Protein AF-A0AAV3YHD0-F1 (afdb_monomer_lite)

Sequence (84 aa):
MCCRKAKLGLPLKSIVEEYKCGKARLMTMLEDSEDPAVRSIQPHLRSGRKWKVDKAVNQAKEGRKMKRSLVSLRMEKKDWDQKE

Radius of gyration: 21.89 Å; chains: 1; bounding box: 51×36×64 Å

Structure (mmCIF, N/CA/C/O backbone):
data_AF-A0AAV3YHD0-F1
#
_entry.id   AF-A0AAV3YHD0-F1
#
loop_
_atom_site.group_PDB
_atom_site.id
_atom_site.type_symbol
_atom_site.label_atom_id
_atom_site.l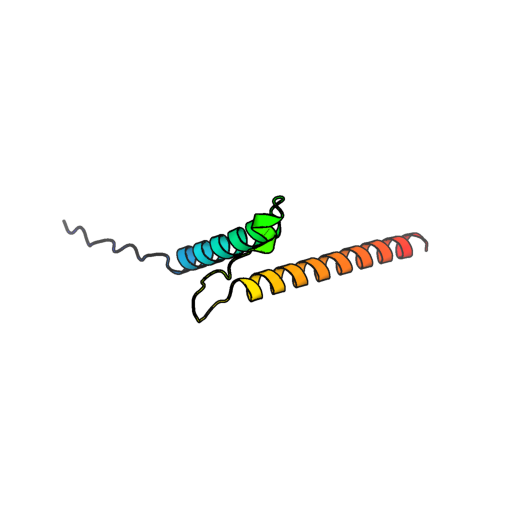abel_alt_id
_atom_site.label_comp_id
_atom_site.label_asym_id
_atom_site.label_entity_id
_atom_site.label_seq_id
_atom_site.pdbx_PDB_ins_code
_atom_site.Cartn_x
_atom_site.Cartn_y
_atom_site.Cartn_z
_atom_site.occupancy
_atom_site.B_i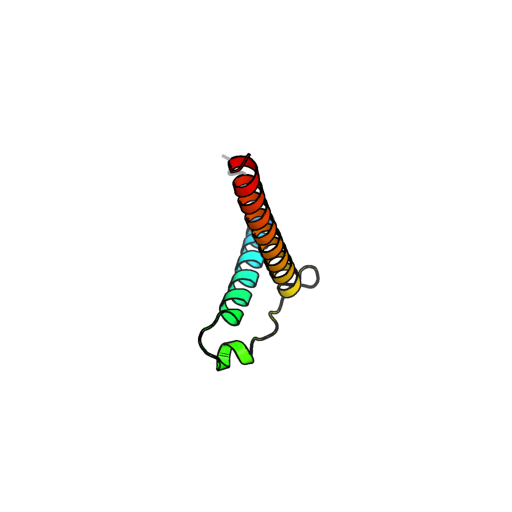so_or_equiv
_atom_site.auth_seq_id
_atom_site.auth_comp_id
_atom_site.auth_asym_id
_atom_site.auth_atom_id
_atom_site.pdbx_PDB_model_num
ATOM 1 N N . MET A 1 1 ? -5.089 -4.757 49.880 1.00 45.53 1 MET A N 1
ATOM 2 C CA . MET A 1 1 ? -4.529 -5.167 48.574 1.00 45.53 1 MET A CA 1
ATOM 3 C C . MET A 1 1 ? -5.527 -4.809 47.482 1.00 45.53 1 MET A C 1
ATOM 5 O O . MET A 1 1 ? -6.563 -5.448 47.403 1.00 45.53 1 MET A O 1
ATOM 9 N N . CYS A 1 2 ? -5.290 -3.751 46.702 1.00 47.97 2 CYS A N 1
ATOM 10 C CA . CYS A 1 2 ? -6.149 -3.419 45.564 1.00 47.97 2 CYS A CA 1
ATOM 11 C C . CYS A 1 2 ? -5.365 -3.643 44.268 1.00 47.97 2 CYS A C 1
ATOM 13 O O . CYS A 1 2 ? -4.504 -2.854 43.888 1.00 47.97 2 CYS A O 1
ATOM 15 N N . CYS A 1 3 ? -5.670 -4.733 43.572 1.00 57.47 3 CYS A N 1
ATOM 16 C CA . CYS A 1 3 ? -5.353 -4.883 42.159 1.00 57.47 3 CYS A CA 1
ATOM 17 C C . CYS A 1 3 ? -6.238 -3.898 41.373 1.00 57.47 3 CYS A C 1
ATOM 19 O O . CYS A 1 3 ? -7.293 -4.238 40.838 1.00 57.47 3 CYS A O 1
ATOM 21 N N . ARG A 1 4 ? -5.832 -2.619 41.360 1.00 59.03 4 ARG A N 1
ATOM 22 C CA . ARG A 1 4 ? -6.404 -1.587 40.490 1.00 59.03 4 ARG A CA 1
ATOM 23 C C . ARG A 1 4 ? -6.149 -2.018 39.052 1.00 59.03 4 ARG A C 1
ATOM 25 O O . ARG A 1 4 ? -5.023 -1.949 38.578 1.00 59.03 4 ARG A O 1
ATOM 32 N N . LYS A 1 5 ? -7.199 -2.528 38.408 1.00 61.97 5 LYS A N 1
ATOM 33 C CA . LYS A 1 5 ? -7.257 -2.966 37.008 1.00 61.97 5 LYS A CA 1
ATOM 34 C C . LYS A 1 5 ? -6.360 -2.086 36.127 1.00 61.97 5 LYS A C 1
ATOM 36 O O . LYS A 1 5 ? -6.730 -0.955 35.819 1.00 61.97 5 LYS A O 1
ATOM 41 N N . ALA A 1 6 ? -5.211 -2.607 35.703 1.00 62.41 6 ALA A N 1
ATOM 42 C CA . ALA A 1 6 ? -4.437 -2.010 34.626 1.00 62.41 6 ALA A CA 1
ATOM 43 C C . ALA A 1 6 ? -5.249 -2.203 33.338 1.00 62.41 6 ALA A C 1
ATOM 45 O O . ALA A 1 6 ? -5.142 -3.224 32.663 1.00 62.41 6 ALA A O 1
ATOM 46 N N . LYS A 1 7 ? -6.154 -1.265 33.037 1.00 64.19 7 LYS A N 1
ATOM 47 C CA . LYS A 1 7 ? -6.820 -1.208 31.733 1.00 64.19 7 LYS A CA 1
ATOM 48 C C . LYS A 1 7 ? -5.751 -0.824 30.715 1.00 64.19 7 LYS A C 1
ATOM 50 O O . LYS A 1 7 ? -5.498 0.356 30.493 1.00 64.19 7 LYS A O 1
ATOM 55 N N . LEU A 1 8 ? -5.093 -1.826 30.141 1.00 70.75 8 LEU A N 1
ATOM 56 C CA . LEU A 1 8 ? -4.229 -1.633 28.986 1.00 70.75 8 LEU A CA 1
ATOM 57 C C . LEU A 1 8 ? -5.107 -1.082 27.858 1.00 70.75 8 LEU A C 1
ATOM 59 O O . LEU A 1 8 ? -6.051 -1.734 27.410 1.00 70.75 8 LEU A O 1
ATOM 63 N N . GLY A 1 9 ? -4.853 0.165 27.466 1.00 78.12 9 GLY A N 1
ATOM 64 C CA . GLY A 1 9 ? -5.499 0.757 26.304 1.00 78.12 9 GLY A CA 1
ATOM 65 C C . GLY A 1 9 ? -5.022 0.033 25.053 1.00 78.12 9 GLY A C 1
ATOM 66 O O . GLY A 1 9 ? -3.822 -0.175 24.881 1.00 78.12 9 GLY A O 1
ATOM 67 N N . LEU A 1 10 ? -5.948 -0.358 24.177 1.00 79.31 10 LEU A N 1
ATOM 68 C CA . LEU A 1 10 ? -5.563 -0.942 22.897 1.00 79.31 10 LEU A CA 1
ATOM 69 C C . LEU A 1 10 ? -4.786 0.104 22.080 1.00 79.31 10 LEU A C 1
ATOM 71 O O . LEU A 1 10 ? -5.259 1.240 21.948 1.00 79.31 10 LEU A O 1
ATOM 75 N N . PRO A 1 11 ? -3.627 -0.247 21.495 1.00 88.12 11 PRO A N 1
ATOM 76 C CA . PRO A 1 11 ? -2.859 0.658 20.652 1.00 88.12 11 PRO A CA 1
ATOM 77 C C . PRO A 1 11 ? -3.523 0.765 19.274 1.00 88.12 11 PRO A C 1
ATOM 79 O O . PRO A 1 11 ? -3.002 0.288 18.269 1.00 88.12 11 PRO A O 1
ATOM 82 N N . LEU A 1 12 ? -4.688 1.418 19.215 1.00 89.12 12 LEU A N 1
ATOM 83 C CA . LEU A 1 12 ? -5.493 1.539 17.996 1.00 89.12 12 LEU A CA 1
ATOM 84 C C . LEU A 1 12 ? -4.687 2.118 16.828 1.00 89.12 12 LEU A C 1
ATOM 86 O O . LEU A 1 12 ? -4.887 1.709 15.692 1.00 89.12 12 LEU A O 1
ATOM 90 N N . LYS A 1 13 ? -3.737 3.022 17.100 1.00 90.88 13 LYS A N 1
ATOM 91 C CA . LYS A 1 13 ? -2.834 3.562 16.074 1.00 90.88 13 LYS A CA 1
ATOM 92 C C . LYS A 1 13 ? -1.979 2.468 15.426 1.00 90.88 13 LYS A C 1
ATOM 94 O O . LYS A 1 13 ? -1.946 2.403 14.206 1.00 90.88 13 LYS A O 1
ATOM 99 N N . SER A 1 14 ? -1.353 1.597 16.223 1.00 92.25 14 SER A N 1
ATOM 100 C CA . SER A 1 14 ? -0.526 0.490 15.711 1.00 92.25 14 SER A CA 1
ATOM 101 C C . SER A 1 14 ? -1.353 -0.450 14.844 1.00 92.25 14 SER A C 1
ATOM 103 O O . SER A 1 14 ? -1.001 -0.714 13.702 1.00 92.25 14 SER A O 1
ATOM 105 N N . ILE A 1 15 ? -2.525 -0.849 15.344 1.00 92.69 15 ILE A N 1
ATOM 106 C CA . ILE A 1 15 ? -3.438 -1.761 14.643 1.00 92.69 15 ILE A CA 1
ATOM 107 C C . ILE A 1 15 ? -3.893 -1.161 13.304 1.00 92.69 15 ILE A C 1
ATOM 109 O O . ILE A 1 15 ? -3.987 -1.859 12.296 1.00 92.69 15 ILE A O 1
ATOM 113 N N . VAL A 1 16 ? -4.175 0.145 13.273 1.00 93.62 16 VAL A N 1
ATOM 114 C CA . VAL A 1 16 ? -4.562 0.846 12.042 1.00 93.62 16 VAL A CA 1
ATOM 115 C C . VAL A 1 16 ? -3.415 0.873 11.033 1.00 93.62 16 VAL A C 1
ATOM 117 O O . VAL A 1 16 ? -3.663 0.675 9.843 1.00 93.62 16 VAL A O 1
ATOM 120 N N . GLU A 1 17 ?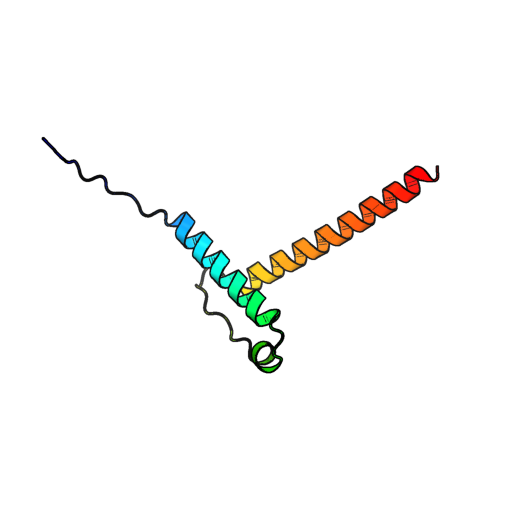 -2.181 1.113 11.475 1.00 93.94 17 GLU A N 1
ATOM 121 C CA . GLU A 1 17 ? -1.021 1.098 10.581 1.00 93.94 17 GLU A CA 1
ATOM 122 C C . GLU A 1 17 ? -0.733 -0.310 10.057 1.00 93.94 17 GLU A C 1
ATOM 124 O O . GLU A 1 17 ? -0.590 -0.487 8.850 1.00 93.94 17 GLU A O 1
ATOM 129 N N . GLU A 1 18 ? -0.784 -1.333 10.909 1.00 94.94 18 GLU A N 1
ATOM 130 C CA . GLU A 1 18 ? -0.646 -2.733 10.489 1.00 94.94 18 GLU A CA 1
ATOM 131 C C . GLU A 1 18 ? -1.719 -3.129 9.467 1.00 94.94 18 GLU A C 1
ATOM 133 O O . GLU A 1 18 ? -1.409 -3.730 8.435 1.00 94.94 18 GLU A O 1
ATOM 138 N N . TYR A 1 19 ? -2.971 -2.719 9.691 1.00 94.38 19 TYR A N 1
ATOM 139 C CA . TYR A 1 19 ? -4.060 -2.921 8.737 1.00 94.38 19 TYR A CA 1
ATOM 140 C C . TYR A 1 19 ? -3.762 -2.273 7.375 1.00 94.38 19 TYR A C 1
ATOM 142 O O . TYR A 1 19 ? -3.940 -2.908 6.329 1.00 94.38 19 TYR A O 1
ATOM 150 N N . LYS A 1 20 ? -3.298 -1.016 7.361 1.00 95.06 20 LYS A N 1
ATOM 151 C CA . LYS A 1 20 ? -2.952 -0.305 6.120 1.00 95.06 20 LYS A CA 1
ATOM 152 C C . LYS A 1 20 ? -1.784 -0.976 5.405 1.00 95.06 20 LYS A C 1
ATOM 154 O O . LYS A 1 20 ? -1.872 -1.210 4.200 1.00 95.06 20 LYS A O 1
ATOM 159 N N . CYS A 1 21 ? -0.727 -1.318 6.139 1.00 95.62 21 CYS A N 1
ATOM 160 C CA . CYS A 1 21 ? 0.445 -2.006 5.612 1.00 95.62 21 CYS A CA 1
ATOM 161 C C . CYS A 1 21 ? 0.068 -3.357 5.000 1.00 95.62 21 CYS A C 1
ATOM 163 O O . CYS A 1 21 ? 0.466 -3.643 3.874 1.00 95.62 21 CYS A O 1
ATOM 165 N N . GLY A 1 22 ? -0.753 -4.155 5.688 1.00 95.75 22 GLY A N 1
ATOM 166 C CA . GLY A 1 22 ? -1.228 -5.442 5.179 1.00 95.75 22 GLY A CA 1
ATOM 167 C C . GLY A 1 22 ? -2.034 -5.300 3.888 1.00 95.75 22 GLY A C 1
ATOM 168 O O . GLY A 1 22 ? -1.803 -6.034 2.929 1.00 95.75 22 GLY A O 1
ATOM 169 N N . LYS A 1 23 ? -2.935 -4.311 3.820 1.00 95.25 23 LYS A N 1
ATOM 170 C CA . LYS A 1 23 ? -3.727 -4.038 2.611 1.00 95.25 23 LYS A CA 1
ATOM 171 C C . LYS A 1 23 ? -2.875 -3.558 1.440 1.00 95.25 23 LYS A C 1
ATOM 173 O O . LYS A 1 23 ? -3.057 -4.055 0.334 1.00 95.25 23 LYS A O 1
ATOM 178 N N . ALA A 1 24 ? -1.950 -2.630 1.681 1.00 94.88 24 ALA A N 1
ATOM 179 C CA . ALA A 1 24 ? -1.032 -2.143 0.655 1.00 94.88 24 ALA A CA 1
ATOM 180 C C . ALA A 1 24 ? -0.137 -3.274 0.133 1.00 94.88 24 ALA A C 1
ATOM 182 O O . ALA A 1 24 ? -0.019 -3.451 -1.073 1.00 94.88 24 ALA A O 1
ATOM 183 N N . ARG A 1 25 ? 0.418 -4.092 1.035 1.00 95.44 25 ARG A N 1
ATOM 184 C CA . ARG A 1 25 ? 1.228 -5.259 0.675 1.00 95.44 25 ARG A CA 1
ATOM 185 C C . ARG A 1 25 ? 0.451 -6.238 -0.195 1.00 95.44 25 ARG A C 1
ATOM 187 O O . ARG A 1 25 ? 0.971 -6.670 -1.214 1.00 95.44 25 ARG A O 1
ATOM 194 N N . LEU A 1 26 ? -0.775 -6.580 0.195 1.00 94.12 26 LEU A N 1
ATOM 195 C CA . LEU A 1 26 ? -1.604 -7.513 -0.563 1.00 94.12 26 LEU A CA 1
ATOM 196 C C . LEU A 1 26 ? -1.917 -6.975 -1.964 1.00 94.12 26 LEU A C 1
ATOM 198 O O . LEU A 1 26 ? -1.853 -7.738 -2.918 1.00 94.12 26 LEU A O 1
ATOM 202 N N . MET A 1 27 ? -2.188 -5.672 -2.099 1.00 93.69 27 MET A N 1
ATOM 203 C CA . MET A 1 27 ? -2.388 -5.051 -3.412 1.00 93.69 27 MET A CA 1
ATOM 204 C C . MET A 1 27 ? -1.159 -5.215 -4.300 1.00 93.69 27 MET A C 1
ATOM 206 O O . MET A 1 27 ? -1.267 -5.750 -5.396 1.00 93.69 27 MET A O 1
ATOM 210 N N . THR A 1 28 ? 0.009 -4.832 -3.787 1.00 92.56 28 THR A N 1
ATOM 211 C CA . THR A 1 28 ? 1.266 -4.939 -4.526 1.00 92.56 28 THR A CA 1
ATOM 212 C C . THR A 1 28 ? 1.586 -6.390 -4.889 1.00 92.56 28 THR A C 1
ATOM 214 O O . THR A 1 28 ? 2.024 -6.656 -5.996 1.00 92.56 28 THR A O 1
ATOM 217 N N . MET A 1 29 ? 1.321 -7.351 -3.998 1.00 93.25 29 MET A N 1
ATOM 218 C CA . MET A 1 29 ? 1.546 -8.776 -4.282 1.00 93.25 29 MET A CA 1
ATOM 219 C C . MET A 1 29 ? 0.634 -9.320 -5.386 1.00 93.25 29 MET A C 1
ATOM 221 O O . MET A 1 29 ? 1.063 -10.176 -6.152 1.00 93.25 29 MET A O 1
ATOM 225 N N . LEU A 1 30 ? -0.616 -8.856 -5.459 1.00 93.12 30 LEU A N 1
ATOM 226 C CA . LEU A 1 30 ? -1.531 -9.244 -6.534 1.00 93.12 30 LEU A CA 1
ATOM 227 C C . LEU A 1 30 ? -1.154 -8.575 -7.862 1.00 93.12 30 LEU A 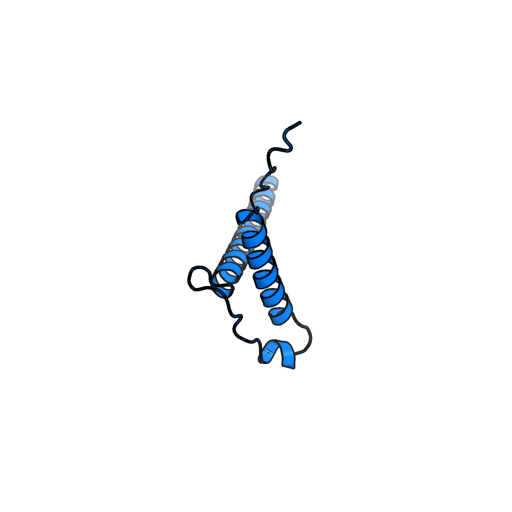C 1
ATOM 229 O O . LEU A 1 30 ? -1.256 -9.209 -8.909 1.00 93.12 30 LEU A O 1
ATOM 233 N N . GLU A 1 31 ? -0.700 -7.320 -7.819 1.00 90.56 31 GLU A N 1
ATOM 234 C CA . GLU A 1 31 ? -0.199 -6.590 -8.989 1.00 90.56 31 GLU A CA 1
ATOM 235 C C . GLU A 1 31 ? 1.073 -7.210 -9.572 1.00 90.56 31 GLU A C 1
ATOM 237 O O . GLU A 1 31 ? 1.171 -7.388 -10.786 1.00 90.56 31 GLU A O 1
ATOM 242 N N . ASP A 1 32 ? 2.021 -7.557 -8.704 1.00 90.81 32 ASP A N 1
ATOM 243 C CA . ASP A 1 32 ? 3.332 -8.097 -9.068 1.00 90.81 32 ASP A CA 1
ATOM 244 C C . ASP A 1 32 ? 3.318 -9.636 -9.197 1.00 90.81 32 ASP A C 1
ATOM 246 O O . ASP A 1 32 ? 4.372 -10.260 -9.302 1.00 90.81 32 ASP A O 1
ATOM 250 N N . SER A 1 33 ? 2.138 -10.270 -9.174 1.00 92.88 33 SER A N 1
ATOM 251 C CA . SER A 1 33 ? 2.015 -11.722 -9.314 1.00 92.88 33 SER A CA 1
ATOM 252 C C . SER A 1 33 ? 2.477 -12.191 -10.698 1.00 92.88 33 SER A C 1
ATOM 254 O O . SER A 1 33 ? 2.107 -11.619 -11.729 1.00 92.88 33 SER A O 1
ATOM 256 N N . GLU A 1 34 ? 3.265 -13.266 -10.722 1.00 93.06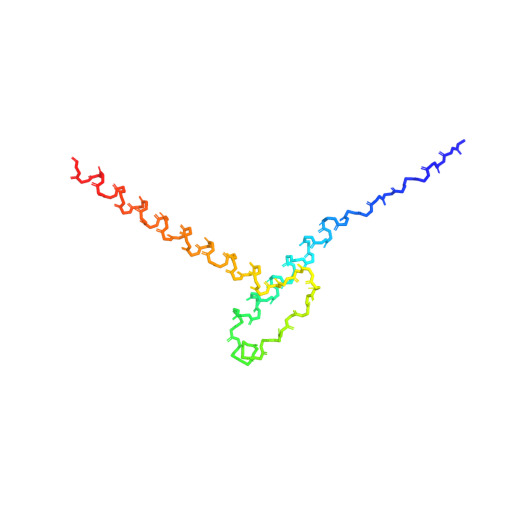 34 GLU A N 1
ATOM 257 C CA . GLU A 1 34 ? 3.758 -13.881 -11.959 1.00 93.06 34 GLU A CA 1
ATOM 258 C C . GLU A 1 34 ? 2.614 -14.487 -12.785 1.00 93.06 34 GLU A C 1
ATOM 260 O O . GLU A 1 34 ? 2.622 -14.400 -14.016 1.00 93.06 34 GLU A O 1
ATOM 265 N N . ASP A 1 35 ? 1.590 -15.021 -12.109 1.00 93.94 35 ASP A N 1
ATOM 266 C CA . ASP A 1 35 ? 0.427 -15.626 -12.750 1.00 93.94 35 ASP A CA 1
ATOM 267 C C . ASP A 1 35 ? -0.423 -14.551 -13.468 1.00 93.94 35 ASP A C 1
ATOM 269 O O . ASP A 1 35 ? -0.980 -13.644 -12.828 1.00 93.94 35 ASP A O 1
ATOM 273 N N . PRO A 1 36 ? -0.554 -14.621 -14.808 1.00 90.56 36 PRO A N 1
ATOM 274 C CA . PRO A 1 36 ? -1.347 -13.666 -15.571 1.00 90.56 36 PRO A CA 1
ATOM 275 C C . PRO A 1 36 ? -2.839 -13.701 -15.212 1.00 90.56 36 PRO A C 1
ATOM 277 O O . PRO A 1 36 ? -3.487 -12.655 -15.270 1.00 90.56 36 PRO A O 1
ATOM 280 N N . ALA A 1 37 ? -3.391 -14.847 -14.797 1.00 90.88 37 ALA A N 1
ATOM 281 C CA . ALA A 1 37 ? -4.792 -14.948 -14.398 1.00 90.88 37 ALA A CA 1
ATOM 282 C C . ALA A 1 37 ? -5.049 -14.133 -13.123 1.00 90.88 37 ALA A C 1
ATOM 284 O O . ALA A 1 37 ? -5.952 -13.294 -13.093 1.00 90.88 37 ALA A O 1
ATOM 285 N N . VAL A 1 38 ? -4.190 -14.290 -12.111 1.00 89.06 38 VAL A N 1
ATOM 286 C CA . VAL A 1 38 ? -4.264 -13.541 -10.844 1.00 89.06 38 VAL A CA 1
ATOM 287 C C . VAL A 1 38 ? -4.120 -12.039 -11.086 1.00 89.06 38 VAL A C 1
ATOM 289 O O . VAL A 1 38 ? -4.917 -11.238 -10.588 1.00 89.06 38 VAL A O 1
ATOM 292 N N . ARG A 1 39 ? -3.146 -11.657 -11.913 1.00 90.25 39 ARG A N 1
ATOM 293 C CA . ARG A 1 39 ? -2.876 -10.258 -12.252 1.00 90.25 39 ARG A CA 1
ATOM 294 C C . ARG A 1 39 ? -3.998 -9.607 -13.062 1.00 90.25 39 ARG A C 1
ATOM 296 O O . ARG A 1 39 ? -4.226 -8.412 -12.894 1.00 90.25 39 ARG A O 1
ATOM 303 N N . SER A 1 40 ? -4.695 -10.363 -13.913 1.00 85.75 40 SER A N 1
ATOM 304 C CA . SER A 1 40 ? -5.804 -9.852 -14.734 1.00 85.75 40 SER A CA 1
ATOM 305 C C . SER A 1 40 ? -7.096 -9.622 -13.944 1.00 85.75 40 SER A C 1
ATOM 307 O O . SER A 1 40 ? -7.826 -8.676 -14.226 1.00 85.75 40 SER A O 1
ATOM 309 N N . ILE A 1 41 ? -7.370 -10.459 -12.939 1.00 85.44 41 ILE A N 1
ATOM 310 C CA . ILE A 1 41 ? -8.619 -10.413 -12.166 1.00 85.44 41 ILE A CA 1
ATOM 311 C C . ILE A 1 41 ? -8.573 -9.343 -11.072 1.00 85.44 41 ILE A C 1
ATOM 313 O O . ILE A 1 41 ? -9.630 -8.831 -10.709 1.00 85.44 41 ILE A O 1
ATOM 317 N N . GLN A 1 42 ? -7.376 -9.050 -10.538 1.00 78.00 42 GLN A N 1
ATOM 318 C CA . GLN A 1 42 ? -7.086 -8.112 -9.442 1.00 78.00 42 GLN A CA 1
ATOM 319 C C . GLN A 1 42 ? -8.325 -7.467 -8.790 1.00 78.00 42 GLN A C 1
ATOM 321 O O . GLN A 1 42 ? -8.792 -6.403 -9.213 1.00 78.00 42 GLN A O 1
ATOM 326 N N . PRO A 1 43 ? -8.890 -8.104 -7.749 1.00 75.12 43 PRO A N 1
ATOM 327 C CA . PRO A 1 43 ? -10.121 -7.627 -7.144 1.00 75.12 43 PRO A CA 1
ATOM 328 C C . PRO A 1 43 ? -9.905 -6.272 -6.468 1.00 75.12 43 PRO A C 1
ATOM 330 O O . PRO A 1 43 ? -8.908 -6.055 -5.776 1.00 75.12 43 PRO A O 1
ATOM 333 N N . HIS A 1 44 ? -10.890 -5.377 -6.591 1.00 83.88 44 HIS A N 1
ATOM 334 C CA . HIS A 1 44 ? -10.869 -4.110 -5.865 1.00 83.88 44 HIS A CA 1
ATOM 335 C C . HIS A 1 44 ? -10.854 -4.381 -4.357 1.00 83.88 44 HIS A C 1
ATOM 337 O O . HIS A 1 44 ? -11.827 -4.880 -3.775 1.00 83.88 44 HIS A O 1
ATOM 343 N N . LEU A 1 45 ? -9.734 -4.062 -3.707 1.00 87.94 45 LEU A N 1
ATOM 344 C CA . LEU A 1 45 ? -9.568 -4.350 -2.293 1.00 87.94 45 LEU A CA 1
ATOM 345 C C . LEU A 1 45 ? -10.524 -3.503 -1.470 1.00 87.94 45 LEU A C 1
ATOM 347 O O . LEU A 1 45 ? -10.427 -2.276 -1.408 1.00 87.94 45 LEU A O 1
ATOM 351 N N . ARG A 1 46 ? -11.422 -4.177 -0.745 1.00 88.31 46 ARG A N 1
ATOM 352 C CA . ARG A 1 46 ? -12.284 -3.494 0.218 1.00 88.31 46 ARG A CA 1
ATOM 353 C C . ARG A 1 46 ? -11.422 -2.828 1.285 1.00 88.31 46 ARG A C 1
ATOM 355 O O . ARG A 1 46 ? -10.731 -3.493 2.066 1.00 88.31 46 ARG A O 1
ATOM 362 N N . SER A 1 47 ? -11.518 -1.506 1.313 1.00 89.62 47 SER A N 1
ATOM 363 C CA . SER A 1 47 ? -10.975 -0.625 2.335 1.00 89.62 47 SER A CA 1
ATOM 364 C C . SER A 1 47 ? -12.077 0.278 2.890 1.00 89.62 47 SER A C 1
ATOM 366 O O . SER A 1 47 ? -13.160 0.403 2.310 1.00 89.62 47 SER A O 1
ATOM 368 N N . GLY A 1 48 ? -11.823 0.896 4.044 1.00 87.00 48 GLY A N 1
ATOM 369 C CA . GLY A 1 48 ? -12.791 1.784 4.685 1.00 87.00 48 GLY A CA 1
ATOM 370 C C . GLY A 1 48 ? -13.071 3.060 3.879 1.00 87.00 48 GLY A C 1
ATOM 371 O O . GLY A 1 48 ? -12.379 3.390 2.918 1.00 87.00 48 GLY A O 1
ATOM 372 N N . ARG A 1 49 ? -14.072 3.836 4.311 1.00 89.00 49 ARG A N 1
ATOM 373 C CA . ARG A 1 49 ? -14.448 5.105 3.657 1.00 89.00 49 ARG A CA 1
ATOM 374 C C . ARG A 1 49 ? -13.315 6.141 3.667 1.00 89.00 49 ARG A C 1
ATOM 376 O O . ARG A 1 49 ? -13.132 6.845 2.684 1.00 89.00 49 ARG A O 1
ATOM 383 N N . LYS A 1 50 ? -12.569 6.239 4.774 1.00 90.44 50 LYS A N 1
ATOM 384 C CA . LYS A 1 50 ? -11.559 7.292 4.990 1.00 90.44 50 LYS A CA 1
ATOM 385 C C . LYS A 1 50 ? -10.232 7.052 4.268 1.00 90.44 50 LYS A C 1
ATOM 387 O O . LYS A 1 50 ? -9.482 7.998 4.072 1.00 90.44 50 LYS A O 1
ATOM 392 N N . TRP A 1 51 ? -9.918 5.809 3.910 1.00 93.81 51 TRP A N 1
ATOM 393 C CA . TRP A 1 51 ? -8.620 5.456 3.339 1.00 93.81 51 TRP A CA 1
ATOM 394 C C . TRP A 1 51 ? -8.780 4.430 2.223 1.00 93.81 51 TRP A C 1
ATOM 396 O O . TRP A 1 51 ? -9.432 3.397 2.401 1.00 93.81 51 TRP A O 1
ATOM 406 N N . LYS A 1 52 ? -8.183 4.731 1.070 1.00 93.81 52 LYS A N 1
ATOM 407 C CA . LYS A 1 52 ? -8.215 3.910 -0.142 1.00 93.81 52 LYS A CA 1
ATOM 408 C C . LYS A 1 52 ? -6.815 3.387 -0.438 1.00 93.81 52 LYS A C 1
ATOM 410 O O . LYS A 1 52 ? -5.876 4.180 -0.476 1.00 93.81 52 LYS A O 1
ATOM 415 N N . VAL A 1 53 ? -6.706 2.072 -0.631 1.00 93.75 53 VAL A N 1
ATOM 416 C CA . VAL A 1 53 ? -5.423 1.377 -0.831 1.00 93.75 53 VAL A CA 1
ATOM 417 C C . VAL A 1 53 ? -4.772 1.851 -2.124 1.00 93.75 53 VAL A C 1
ATOM 419 O O . VAL A 1 53 ? -3.634 2.305 -2.092 1.00 93.75 53 VAL A O 1
ATOM 422 N N . ASP A 1 54 ? -5.537 1.865 -3.215 1.00 92.12 54 ASP A N 1
ATOM 423 C CA . ASP A 1 54 ? -5.070 2.228 -4.559 1.00 92.12 54 ASP A CA 1
ATOM 424 C C . ASP A 1 54 ? -4.413 3.614 -4.575 1.00 92.12 54 ASP A C 1
ATOM 426 O O . ASP A 1 54 ? -3.308 3.791 -5.081 1.00 92.12 54 ASP A O 1
ATOM 430 N N . LYS A 1 55 ? -5.055 4.603 -3.936 1.00 93.50 55 LYS A N 1
ATOM 431 C CA . LYS A 1 55 ? -4.519 5.969 -3.836 1.00 93.50 55 LYS A CA 1
ATOM 432 C C . LYS A 1 55 ? -3.195 6.006 -3.075 1.00 93.50 55 LYS A C 1
ATOM 434 O O . LYS A 1 55 ? -2.261 6.670 -3.512 1.00 93.50 55 LYS A O 1
ATOM 439 N N . ALA A 1 56 ? -3.114 5.297 -1.950 1.00 93.88 56 ALA A N 1
ATOM 440 C CA . ALA A 1 56 ? -1.914 5.274 -1.120 1.00 93.88 56 ALA A CA 1
ATOM 441 C C . ALA A 1 56 ? -0.743 4.570 -1.825 1.00 93.88 56 ALA A C 1
ATOM 443 O O . ALA A 1 56 ? 0.384 5.064 -1.796 1.00 93.88 56 ALA A O 1
ATOM 444 N N . VAL A 1 57 ? -1.012 3.443 -2.490 1.00 93.88 57 VAL A N 1
ATOM 445 C CA . VAL A 1 57 ? -0.006 2.689 -3.249 1.00 93.88 57 VAL A CA 1
ATOM 446 C C . VAL A 1 57 ? 0.480 3.498 -4.452 1.00 93.88 57 VAL A C 1
ATOM 448 O O . VAL A 1 57 ? 1.689 3.608 -4.656 1.00 93.88 57 VAL A O 1
ATOM 451 N N . ASN A 1 58 ? -0.421 4.132 -5.205 1.00 93.62 58 ASN A N 1
ATOM 452 C CA . ASN A 1 58 ? -0.047 4.957 -6.356 1.00 93.62 58 ASN A CA 1
ATOM 453 C C . ASN A 1 58 ? 0.799 6.165 -5.949 1.00 93.62 58 ASN A C 1
ATOM 455 O O . ASN A 1 58 ? 1.868 6.373 -6.520 1.00 93.62 58 ASN A O 1
ATOM 459 N N . GLN A 1 59 ? 0.406 6.879 -4.892 1.00 95.31 59 GLN A N 1
ATOM 460 C CA . GLN A 1 59 ? 1.198 7.987 -4.354 1.00 95.31 59 GLN A CA 1
ATOM 461 C C . GLN A 1 59 ? 2.606 7.530 -3.932 1.00 95.31 59 GLN A C 1
ATOM 463 O O . GLN A 1 59 ? 3.599 8.211 -4.194 1.00 95.31 59 GLN A O 1
ATOM 468 N N . ALA A 1 60 ? 2.721 6.351 -3.311 1.00 94.31 60 ALA A N 1
ATOM 469 C CA . ALA A 1 60 ? 4.015 5.781 -2.946 1.00 94.31 60 ALA A CA 1
ATOM 470 C C . ALA A 1 60 ? 4.860 5.409 -4.181 1.00 94.31 60 ALA A C 1
ATOM 472 O O . ALA A 1 60 ? 6.064 5.684 -4.212 1.00 94.31 60 ALA A O 1
ATOM 473 N N . LYS A 1 61 ? 4.243 4.825 -5.218 1.00 93.69 61 LYS A N 1
ATOM 474 C CA . LYS A 1 61 ? 4.904 4.497 -6.494 1.00 93.69 61 LYS A CA 1
ATOM 475 C C . LYS A 1 61 ? 5.413 5.756 -7.201 1.00 93.69 61 LYS A C 1
ATOM 477 O O . LYS A 1 61 ? 6.553 5.774 -7.662 1.00 93.69 61 LYS A O 1
ATOM 482 N N . GLU A 1 62 ? 4.611 6.813 -7.255 1.00 95.75 62 GLU A N 1
ATOM 483 C CA . GLU A 1 62 ? 4.986 8.109 -7.834 1.00 95.75 62 GLU A CA 1
ATOM 484 C C . GLU A 1 62 ? 6.144 8.756 -7.072 1.00 95.75 62 GLU A C 1
ATOM 486 O O . GLU A 1 62 ? 7.154 9.126 -7.673 1.00 95.75 62 GLU A O 1
ATOM 491 N N . GLY A 1 63 ? 6.061 8.790 -5.738 1.00 93.62 63 GLY A N 1
ATOM 492 C CA . GLY A 1 63 ? 7.147 9.285 -4.894 1.00 93.62 63 GLY A CA 1
ATOM 493 C C . GLY A 1 63 ? 8.449 8.500 -5.087 1.00 93.62 63 GLY A C 1
ATOM 494 O O . GLY A 1 63 ? 9.533 9.086 -5.122 1.00 93.62 63 GLY A O 1
ATOM 495 N N . ARG A 1 64 ? 8.368 7.175 -5.276 1.00 91.00 64 ARG A N 1
ATOM 496 C CA . ARG A 1 64 ? 9.534 6.333 -5.592 1.00 91.00 64 ARG A CA 1
ATOM 497 C C . ARG A 1 64 ? 10.132 6.674 -6.960 1.00 91.00 64 ARG A C 1
ATOM 499 O O . ARG A 1 64 ? 11.355 6.757 -7.066 1.00 91.00 64 ARG A O 1
ATOM 506 N N . LYS A 1 65 ? 9.302 6.883 -7.989 1.00 92.50 65 LYS A N 1
ATOM 507 C CA . LYS A 1 65 ? 9.754 7.282 -9.335 1.00 92.50 65 LYS A CA 1
ATOM 508 C C . LYS A 1 65 ? 10.473 8.633 -9.305 1.00 92.50 65 LYS A C 1
ATOM 510 O O . LYS A 1 65 ? 11.586 8.722 -9.812 1.00 92.50 65 LYS A O 1
ATOM 515 N N . MET A 1 66 ? 9.889 9.632 -8.639 1.00 93.44 66 MET A N 1
ATOM 516 C CA . MET A 1 66 ? 10.489 10.964 -8.485 1.00 93.44 66 MET A CA 1
ATOM 517 C C . MET A 1 66 ? 11.840 10.904 -7.763 1.00 93.44 66 MET A C 1
ATOM 519 O O . MET A 1 66 ? 12.814 11.504 -8.202 1.00 93.44 66 MET A O 1
ATOM 523 N N . LYS A 1 67 ? 11.946 10.140 -6.669 1.00 91.31 67 LYS A N 1
ATOM 524 C CA . LYS A 1 67 ? 13.236 9.967 -5.980 1.00 91.31 67 LYS A CA 1
ATOM 525 C C . LYS A 1 67 ? 14.291 9.333 -6.886 1.00 91.31 67 LYS A C 1
ATOM 527 O O . LYS A 1 67 ? 15.449 9.728 -6.825 1.00 91.31 67 LYS A O 1
ATOM 532 N N . ARG A 1 68 ? 13.905 8.372 -7.731 1.00 91.31 68 ARG A N 1
ATOM 533 C CA . ARG A 1 68 ? 14.830 7.704 -8.653 1.00 91.31 68 ARG A CA 1
ATOM 534 C C . ARG A 1 68 ? 15.385 8.668 -9.703 1.00 91.31 68 ARG A C 1
ATOM 536 O O . ARG A 1 68 ? 16.594 8.678 -9.898 1.00 91.31 68 ARG A O 1
ATOM 543 N N . SER A 1 69 ? 14.540 9.500 -10.315 1.00 91.00 69 SER A N 1
ATOM 544 C CA . SER A 1 69 ? 14.998 10.501 -11.289 1.00 91.00 69 SER A CA 1
ATOM 545 C C . SER A 1 69 ? 15.900 11.562 -10.654 1.00 91.00 69 SER A C 1
ATOM 547 O O . SER A 1 69 ? 16.918 11.922 -11.237 1.00 91.00 69 SER A O 1
ATOM 549 N N . LEU A 1 70 ? 15.592 12.004 -9.430 1.00 92.25 70 LEU A N 1
ATOM 550 C CA . LEU A 1 70 ? 16.448 12.933 -8.684 1.00 92.25 70 LEU A CA 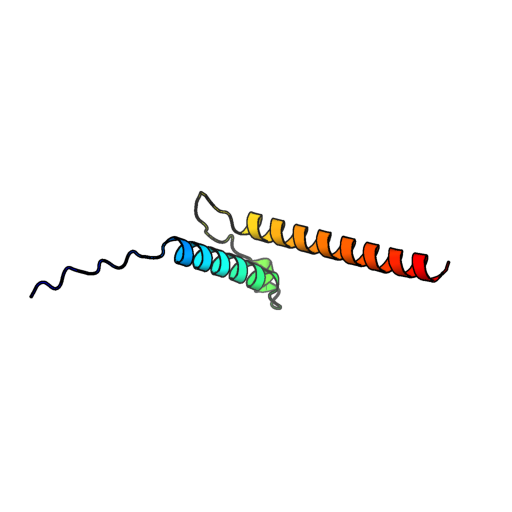1
ATOM 551 C C . LEU A 1 70 ? 17.830 12.345 -8.379 1.00 92.25 70 LEU A C 1
ATOM 553 O O . LEU A 1 70 ? 18.829 13.059 -8.441 1.00 92.25 70 LEU A O 1
ATOM 557 N N . VAL A 1 71 ? 17.899 11.051 -8.051 1.00 92.75 71 VAL A N 1
ATOM 558 C CA . VAL A 1 71 ? 19.183 10.366 -7.851 1.00 92.75 71 VAL A CA 1
ATOM 559 C C . VAL A 1 71 ? 19.970 10.328 -9.157 1.00 92.75 71 VAL A C 1
ATOM 561 O O . VAL A 1 71 ? 21.139 10.690 -9.138 1.00 92.75 71 VAL A O 1
ATOM 564 N N . SER A 1 72 ? 19.346 9.971 -10.282 1.00 85.94 72 SER A N 1
ATOM 565 C CA . SER A 1 72 ? 20.012 9.973 -11.593 1.00 85.94 72 SER A CA 1
ATOM 566 C C . SER A 1 72 ? 20.578 11.348 -11.962 1.00 85.94 72 SER A C 1
ATOM 568 O O . SER A 1 72 ? 21.759 11.440 -12.275 1.00 85.94 72 SER A O 1
ATOM 570 N N . LEU A 1 73 ? 19.788 12.418 -11.814 1.00 91.88 73 LEU A N 1
ATOM 571 C CA . LEU A 1 73 ? 20.238 13.797 -12.056 1.00 91.88 73 LEU A CA 1
ATOM 572 C C . LEU A 1 73 ? 21.402 14.205 -11.147 1.00 91.88 73 LEU A C 1
ATOM 574 O O . LEU A 1 73 ? 22.321 14.903 -11.566 1.00 91.88 73 LEU A O 1
ATOM 578 N N . ARG A 1 74 ? 21.373 13.775 -9.881 1.00 91.12 74 ARG A N 1
ATOM 579 C CA . ARG A 1 74 ? 22.461 14.049 -8.938 1.00 91.12 74 ARG A CA 1
ATOM 580 C C . ARG A 1 74 ? 23.757 13.348 -9.344 1.00 91.12 74 ARG A C 1
ATOM 582 O O . ARG A 1 74 ? 24.818 13.922 -9.127 1.00 91.12 74 ARG A O 1
ATOM 589 N N . MET A 1 75 ? 23.678 12.123 -9.862 1.00 87.19 75 MET A N 1
ATOM 590 C CA . MET A 1 75 ? 24.858 11.396 -10.338 1.00 87.19 75 MET A CA 1
ATOM 591 C C . MET A 1 75 ? 25.423 12.063 -11.593 1.00 87.19 75 MET A C 1
ATOM 593 O O . MET A 1 75 ? 26.601 12.385 -11.612 1.00 87.19 75 MET A O 1
ATOM 597 N N . GLU A 1 76 ? 24.564 12.395 -12.560 1.00 88.19 76 GLU A N 1
ATOM 598 C CA . GLU A 1 76 ? 24.968 13.091 -13.786 1.00 88.19 76 GLU A CA 1
ATOM 599 C C . GLU A 1 76 ? 25.657 14.430 -13.485 1.00 88.19 76 GLU A C 1
ATOM 601 O O . GLU A 1 76 ? 26.707 14.726 -14.044 1.00 88.19 76 GLU A O 1
ATOM 606 N N . LYS A 1 77 ? 25.128 15.219 -12.541 1.00 90.00 77 LYS A N 1
ATOM 607 C CA . LYS A 1 77 ? 25.754 16.486 -12.138 1.00 90.00 77 LYS A CA 1
ATOM 608 C C . LYS A 1 77 ? 27.163 16.301 -11.559 1.00 90.00 77 LYS A C 1
ATOM 610 O O . LYS A 1 77 ? 28.039 17.091 -11.879 1.00 90.00 77 LYS A O 1
ATOM 615 N N . LYS A 1 78 ? 27.399 15.253 -10.762 1.00 85.62 78 LYS A N 1
ATOM 616 C CA . LYS A 1 78 ? 28.745 14.951 -10.242 1.00 85.62 78 LYS A CA 1
ATOM 617 C C . LYS A 1 78 ? 29.727 14.587 -11.352 1.00 85.62 78 LYS A C 1
ATOM 619 O O . LYS A 1 78 ? 30.874 15.011 -11.294 1.00 85.62 78 LYS A O 1
ATOM 624 N N . ASP A 1 79 ? 29.273 13.834 -12.352 1.00 83.19 79 ASP A N 1
ATOM 625 C CA . ASP A 1 79 ? 30.112 13.444 -13.489 1.00 83.19 79 ASP A CA 1
ATOM 626 C C . ASP A 1 79 ? 30.536 14.658 -14.335 1.00 83.19 79 ASP A C 1
ATOM 628 O O . ASP A 1 79 ? 31.611 14.647 -14.933 1.00 83.19 79 ASP A O 1
ATOM 632 N N . TRP A 1 80 ? 29.703 15.705 -14.386 1.00 71.94 80 TRP A N 1
ATOM 633 C CA . TRP A 1 80 ? 30.058 16.999 -14.978 1.00 71.94 80 TRP A CA 1
ATOM 634 C C . TRP A 1 80 ? 31.067 17.763 -14.120 1.00 71.94 80 TRP A C 1
ATOM 636 O O . TRP A 1 80 ? 32.089 18.191 -14.646 1.00 71.94 80 TRP A O 1
ATOM 646 N N . ASP A 1 81 ? 30.824 17.860 -12.812 1.00 81.88 81 ASP A N 1
ATOM 647 C CA . ASP A 1 81 ? 31.698 18.581 -11.876 1.00 81.88 81 ASP A CA 1
ATOM 648 C C . ASP A 1 81 ? 33.107 17.939 -11.756 1.00 81.88 81 ASP A C 1
ATOM 650 O O . ASP A 1 81 ? 34.035 18.586 -11.289 1.00 81.88 81 ASP A O 1
ATOM 654 N N . GLN A 1 82 ? 33.287 16.670 -12.156 1.00 74.81 82 GLN A N 1
ATOM 655 C CA . GLN A 1 82 ? 34.588 15.971 -12.195 1.00 74.81 82 GLN A CA 1
ATOM 656 C C . GLN A 1 82 ? 35.329 16.063 -13.539 1.00 74.81 82 GLN A C 1
ATOM 658 O O . GLN A 1 82 ? 36.441 15.542 -13.651 1.00 74.81 82 GLN A O 1
ATOM 663 N N . LYS A 1 83 ? 34.712 16.659 -14.566 1.00 71.06 83 LYS A N 1
ATOM 664 C CA . LYS A 1 83 ? 35.343 16.906 -15.875 1.00 71.06 83 LYS A CA 1
ATOM 665 C C . LYS A 1 83 ? 35.923 18.317 -16.011 1.00 71.06 83 LYS A C 1
ATOM 667 O O . LYS A 1 83 ? 36.685 18.533 -16.953 1.00 71.06 83 LYS A O 1
ATOM 672 N N . GLU A 1 84 ? 35.553 19.236 -15.121 1.00 60.50 84 GLU A N 1
ATOM 673 C CA . GLU A 1 84 ? 36.247 20.517 -14.891 1.00 60.50 84 GLU A CA 1
ATOM 674 C C . GLU A 1 84 ? 37.423 20.339 -13.923 1.00 60.50 84 GLU A C 1
ATOM 676 O O . GLU A 1 84 ? 38.437 21.046 -14.123 1.00 60.50 84 GLU A O 1
#

Secondary structure (DSSP, 8-state):
-----------HHHHHHHHHHHHHHHHHHHHT-S-HHHHHH-------SS--HHHHHHHHHHHHHHHHHHHHHHHHHHHHHTT-

pLDDT: mean 86.64, std 11.27, range [45.53, 95.75]

Organism: NCBI:txid259542

Foldseek 3Di:
DDPPDPPDDDPVVVVVVVVLVVQLVVQVCQCPPPDPVSNVPRDLDDDDPVDGSVVVNVVVVVVVVVVVVVVVVVVVVVVVVVVD